Protein AF-S9PLC2-F1 (afdb_monomer_lite)

Organism: Cystobacter fuscus (strain ATCC 25194 / DSM 2262 / NBRC 100088 / M29) (NCBI:txid1242864)

pLDDT: mean 86.99, std 10.14, range [46.25, 97.75]

Sequence (123 aa):
MPQTERLQASLPTITMRELTRLSEELGVDKSAVVQEALSLFAKAASEAKKGARLAFLPPTPQGTVREFSTPLLTHMEQAAHLDPTEIVLPDGDFDKVAARIEAPAAPTPALRALARKRRRSQP

Secondary structure (DSSP, 8-state):
------------HHHHHHHHHHHHHHTS-HHHHHHHHHHHHHHHHHHHTTT--EEEPPSSTTSPPEEE--HHHHHHHHHHHS-TT-----HHHHHHHHHHHHSPPPPPHHHHHHHHHHHTT--

Foldseek 3Di:
DPDDDDDDDDDDPVVVVVLVVVCVVVVHDSVVVVVVVVVVVVVLLVVLLQLDWDWDDDPDPPDDIHTDDDPNSVVNNVVSVPDPPDDDDDPVVVVVVVVCVVPPDDDDPVNVVVVVVVVVPDD

InterPro domains:
  IPR013321 Arc-type ribbon-helix-helix [G3DSA:1.10.1220.10] (5-45)

Radius of gyration: 26.93 Å; chains: 1; bounding box: 63×43×66 Å

Structure (mmCIF, N/CA/C/O backbone):
data_AF-S9PLC2-F1
#
_entry.id   AF-S9PLC2-F1
#
loop_
_atom_site.group_PDB
_atom_site.id
_atom_site.type_symbol
_atom_site.label_atom_id
_atom_site.label_alt_id
_atom_site.label_comp_id
_atom_site.label_asym_id
_atom_site.label_entity_id
_atom_site.label_seq_id
_atom_site.pdbx_PDB_ins_code
_atom_site.Cartn_x
_atom_site.Cartn_y
_atom_site.Cartn_z
_atom_site.occupancy
_atom_site.B_iso_or_equiv
_atom_site.auth_seq_id
_atom_site.auth_comp_id
_atom_site.auth_asym_id
_atom_site.auth_atom_id
_atom_site.pdbx_PDB_model_num
ATOM 1 N N . MET A 1 1 ? 19.109 13.450 18.422 1.00 46.25 1 MET A N 1
ATOM 2 C CA . MET A 1 1 ? 17.683 13.727 18.691 1.00 46.25 1 MET A CA 1
ATOM 3 C C . MET A 1 1 ? 16.895 13.202 17.508 1.00 46.25 1 MET A C 1
ATOM 5 O O . MET A 1 1 ? 17.280 13.560 16.398 1.00 46.25 1 MET A O 1
ATOM 9 N N . PRO A 1 2 ? 15.900 12.315 17.688 1.00 63.00 2 PRO A N 1
ATOM 10 C CA . PRO A 1 2 ? 15.038 11.932 16.576 1.00 63.00 2 PRO A CA 1
ATOM 11 C C . PRO A 1 2 ? 14.350 13.196 16.045 1.00 63.00 2 PRO A C 1
ATOM 13 O O . PRO A 1 2 ? 13.902 14.032 16.829 1.00 63.00 2 PRO A O 1
ATOM 16 N N . GLN A 1 3 ? 14.357 13.381 14.728 1.00 76.44 3 GLN A N 1
ATOM 17 C CA . GLN A 1 3 ? 13.633 14.476 14.092 1.00 76.44 3 GLN A CA 1
ATOM 18 C C . GLN A 1 3 ? 12.144 14.136 14.163 1.00 76.44 3 GLN A C 1
ATOM 20 O O . GLN A 1 3 ? 11.715 13.130 13.604 1.00 76.44 3 GLN A O 1
ATOM 25 N N . THR A 1 4 ? 11.377 14.930 14.905 1.00 80.56 4 THR A N 1
ATOM 26 C CA . THR A 1 4 ? 9.931 14.738 15.033 1.00 80.56 4 THR A CA 1
ATOM 27 C C . THR A 1 4 ? 9.224 15.681 14.073 1.00 80.56 4 THR A C 1
ATOM 29 O O . THR A 1 4 ? 9.339 16.899 14.204 1.00 80.56 4 THR A O 1
ATOM 32 N N . GLU A 1 5 ? 8.467 15.125 13.133 1.00 85.81 5 GLU A N 1
ATOM 33 C CA . GLU A 1 5 ? 7.585 15.883 12.246 1.00 85.81 5 GLU A CA 1
ATOM 34 C C . GLU A 1 5 ? 6.133 15.773 12.723 1.00 85.81 5 GLU A C 1
ATOM 36 O O . GLU A 1 5 ? 5.713 14.744 13.259 1.00 85.81 5 GLU A O 1
ATOM 41 N N . ARG A 1 6 ? 5.350 16.847 12.560 1.00 85.94 6 ARG A N 1
ATOM 42 C CA . ARG A 1 6 ? 3.940 16.884 12.967 1.00 85.94 6 ARG A CA 1
ATOM 43 C C . ARG A 1 6 ? 3.037 16.775 11.747 1.00 85.94 6 ARG A C 1
ATOM 45 O O . ARG A 1 6 ? 3.062 17.643 10.881 1.00 85.94 6 ARG A O 1
ATOM 52 N N . LEU A 1 7 ? 2.166 15.771 11.748 1.00 85.81 7 LEU A N 1
ATOM 53 C CA . LEU A 1 7 ? 1.092 15.635 10.771 1.00 85.81 7 LEU A CA 1
ATOM 54 C C . LEU A 1 7 ? -0.192 16.293 11.301 1.00 85.81 7 LEU A C 1
ATOM 56 O O . LEU A 1 7 ? -0.645 15.986 12.404 1.00 85.81 7 LEU A O 1
ATOM 60 N N . GLN A 1 8 ? -0.789 17.193 10.518 1.00 88.88 8 GLN A N 1
ATOM 61 C CA . GLN A 1 8 ? -2.119 17.754 10.771 1.00 88.88 8 GLN A CA 1
ATOM 62 C C . GLN A 1 8 ? -2.979 17.557 9.525 1.00 88.88 8 GLN A C 1
ATOM 64 O O . GLN A 1 8 ? -2.636 18.044 8.452 1.00 88.88 8 GLN A O 1
ATOM 69 N N . ALA A 1 9 ? -4.094 16.845 9.670 1.00 87.81 9 ALA A N 1
ATOM 70 C CA . ALA A 1 9 ? -5.007 16.552 8.574 1.00 87.81 9 ALA A CA 1
ATOM 71 C C . ALA A 1 9 ? -6.450 16.848 8.988 1.00 87.81 9 ALA A C 1
ATOM 73 O O . ALA A 1 9 ? -6.841 16.610 10.132 1.00 87.81 9 ALA A O 1
ATOM 74 N N . SER A 1 10 ? -7.240 17.351 8.040 1.00 91.38 10 SER A N 1
ATOM 75 C CA . SER A 1 10 ? -8.692 17.455 8.189 1.00 91.38 10 SER A CA 1
ATOM 76 C C . SER A 1 10 ? -9.329 16.201 7.609 1.00 91.38 10 SER A C 1
ATOM 78 O O . SER A 1 10 ? -9.089 15.870 6.449 1.00 91.38 10 SER A O 1
ATOM 80 N N . LEU A 1 11 ? -10.120 15.497 8.416 1.00 90.50 11 LEU A N 1
ATOM 81 C CA . LEU A 1 11 ? -10.787 14.261 8.014 1.00 90.50 11 LEU A CA 1
ATOM 82 C C . LEU A 1 11 ? -12.290 14.501 7.823 1.00 90.50 11 LEU A C 1
ATOM 84 O O . LEU A 1 11 ? -12.889 15.243 8.609 1.00 90.50 11 LEU A O 1
ATOM 88 N N . PRO A 1 12 ? -12.929 13.847 6.837 1.00 95.56 12 PRO A N 1
ATOM 89 C CA . PRO A 1 12 ? -14.382 13.804 6.752 1.00 95.56 12 PRO A CA 1
ATOM 90 C C . PRO A 1 12 ? -14.998 13.258 8.044 1.00 95.56 12 PRO A C 1
ATOM 92 O O . PRO A 1 12 ? -14.437 12.379 8.703 1.00 95.56 12 PRO A O 1
ATOM 95 N N . THR A 1 13 ? -16.197 13.731 8.391 1.00 94.81 13 THR A N 1
ATOM 96 C CA . THR A 1 13 ? -16.880 13.344 9.637 1.00 94.81 13 THR A CA 1
ATOM 97 C C . THR A 1 13 ? -17.069 11.832 9.765 1.00 94.81 13 THR A C 1
ATOM 99 O O . THR A 1 13 ? -16.964 11.300 10.866 1.00 94.81 13 THR A O 1
ATOM 102 N N . ILE A 1 14 ? -17.322 11.134 8.652 1.00 94.81 14 ILE A N 1
ATOM 103 C CA . ILE A 1 14 ? -17.495 9.673 8.622 1.00 94.81 14 ILE A CA 1
ATOM 104 C C . ILE A 1 14 ? -16.208 8.978 9.086 1.00 94.81 14 ILE A C 1
ATOM 106 O O . ILE A 1 14 ? -16.239 8.213 10.046 1.00 94.81 14 ILE A O 1
ATOM 110 N N . THR A 1 15 ? -15.067 9.338 8.498 1.00 94.31 15 THR A N 1
ATOM 111 C CA . THR A 1 15 ? -13.751 8.794 8.862 1.00 94.31 15 THR A CA 1
ATOM 112 C C . THR A 1 15 ? -13.389 9.102 10.315 1.00 94.31 15 THR A C 1
ATOM 114 O O . THR A 1 15 ? -12.835 8.260 11.016 1.00 94.31 15 THR A O 1
ATOM 117 N N . MET A 1 16 ? -13.745 10.291 10.815 1.00 95.19 16 MET A N 1
ATOM 118 C CA . MET A 1 16 ? -13.496 10.651 12.214 1.00 95.19 16 MET A CA 1
ATOM 119 C C . MET A 1 16 ? -14.317 9.803 13.200 1.00 95.19 16 MET A C 1
ATOM 121 O O . MET A 1 16 ? -13.836 9.479 14.290 1.00 95.19 16 MET A O 1
ATOM 125 N N . ARG A 1 17 ? -15.547 9.417 12.832 1.00 96.06 17 ARG A N 1
ATOM 126 C CA . ARG A 1 17 ? -16.365 8.494 13.637 1.00 96.06 17 ARG A CA 1
ATOM 127 C C . ARG A 1 17 ? -15.753 7.098 13.665 1.00 96.06 17 ARG A C 1
ATOM 129 O O . ARG A 1 17 ? -15.649 6.524 14.743 1.00 96.06 17 ARG A O 1
ATOM 136 N N . GLU A 1 18 ? -15.305 6.588 12.521 1.00 95.44 18 GLU A N 1
ATOM 137 C CA . GLU A 1 18 ? -14.623 5.288 12.436 1.00 95.44 18 GLU A CA 1
ATOM 138 C C . GLU A 1 18 ? -13.341 5.266 13.272 1.00 95.44 18 GLU A C 1
ATOM 140 O O . GLU A 1 18 ? -13.143 4.349 14.064 1.00 95.44 18 GLU A O 1
ATOM 145 N N . LEU A 1 19 ? -12.519 6.316 13.180 1.00 95.75 19 LEU A N 1
ATOM 146 C CA . LEU A 1 19 ? -11.307 6.459 13.988 1.00 95.75 19 LEU A CA 1
ATOM 147 C C . LEU A 1 19 ? -11.614 6.508 15.491 1.00 95.75 19 LEU A C 1
ATOM 149 O O . LEU A 1 19 ? -10.886 5.929 16.293 1.00 95.75 19 LEU A O 1
ATOM 153 N N . THR A 1 20 ? -12.689 7.198 15.880 1.00 96.50 20 THR A N 1
ATOM 154 C CA . THR A 1 20 ? -13.123 7.260 17.284 1.00 96.50 20 THR A CA 1
ATOM 155 C C . THR A 1 20 ? -13.558 5.888 17.780 1.00 96.50 20 THR A C 1
ATOM 157 O O . THR A 1 20 ? -13.098 5.457 18.831 1.00 96.50 20 THR A O 1
ATOM 160 N N . ARG A 1 21 ? -14.350 5.167 16.984 1.00 96.88 21 ARG A N 1
ATOM 161 C CA . ARG A 1 21 ? -14.782 3.808 17.304 1.00 96.88 21 ARG A CA 1
ATOM 162 C C . ARG A 1 21 ? -13.600 2.844 17.445 1.00 96.88 21 ARG A C 1
ATOM 164 O O . ARG A 1 21 ? -13.530 2.120 18.426 1.00 96.88 21 ARG A O 1
ATOM 171 N N . LEU A 1 22 ? -12.654 2.862 16.506 1.00 96.19 22 LEU A N 1
ATOM 172 C CA . LEU A 1 22 ? -11.439 2.036 16.565 1.00 96.19 22 LEU A CA 1
ATOM 173 C C . LEU A 1 22 ? -10.579 2.352 17.794 1.00 96.19 22 LEU A C 1
ATOM 175 O O . LEU A 1 22 ? -10.065 1.446 18.439 1.00 96.19 22 LEU A O 1
ATOM 179 N N . SER A 1 23 ? -10.438 3.636 18.126 1.00 97.31 23 SER A N 1
ATOM 180 C CA . SER A 1 23 ? -9.736 4.092 19.330 1.00 97.31 23 SER A CA 1
ATOM 181 C C . SER A 1 23 ? -10.387 3.537 20.604 1.00 97.31 23 SER A C 1
ATOM 183 O O . SER A 1 23 ? -9.678 3.049 21.481 1.00 97.31 23 SER A O 1
ATOM 185 N N . GLU A 1 24 ? -11.720 3.539 20.681 1.00 97.75 24 GLU A N 1
ATOM 186 C CA . GLU A 1 24 ? -12.474 2.965 21.803 1.00 97.75 24 GLU A CA 1
ATOM 187 C C . GLU A 1 24 ? -12.359 1.434 21.867 1.00 97.75 24 GLU A C 1
ATOM 189 O O . GLU A 1 24 ? -12.086 0.894 22.936 1.00 97.75 24 GLU A O 1
ATOM 194 N N . GLU A 1 25 ? -12.510 0.734 20.736 1.00 97.00 25 GLU A N 1
ATOM 195 C CA . GLU A 1 25 ? -12.414 -0.734 20.656 1.00 97.00 25 GLU A CA 1
ATOM 196 C C . GLU A 1 25 ? -11.019 -1.253 21.047 1.00 97.00 25 GLU A C 1
ATOM 198 O O . GLU A 1 25 ? -10.903 -2.299 21.685 1.00 97.00 25 GLU A O 1
ATOM 203 N N . LEU A 1 26 ? -9.962 -0.520 20.687 1.00 95.12 26 LEU A N 1
ATOM 204 C CA . LEU A 1 26 ? -8.573 -0.890 20.974 1.00 95.12 26 LEU A CA 1
ATOM 205 C C . LEU A 1 26 ? -8.051 -0.323 22.304 1.00 95.12 26 LEU A C 1
ATOM 207 O O . LEU A 1 26 ? -6.974 -0.716 22.748 1.00 95.12 26 LEU A O 1
ATOM 211 N N . GLY A 1 27 ? -8.781 0.601 22.939 1.00 96.50 27 GLY A N 1
ATOM 212 C CA . GLY A 1 27 ? -8.372 1.245 24.191 1.00 96.50 27 GLY A CA 1
ATOM 213 C C . GLY A 1 27 ? -7.133 2.142 24.069 1.00 96.50 27 GLY A C 1
ATOM 214 O O . GLY A 1 27 ? -6.432 2.356 25.058 1.00 96.50 27 GLY A O 1
ATOM 215 N N . VAL A 1 28 ? -6.843 2.656 22.872 1.00 96.56 28 VAL A N 1
ATOM 216 C CA . VAL A 1 28 ? -5.677 3.513 22.587 1.00 96.56 28 VAL A CA 1
ATOM 217 C C . VAL A 1 28 ? -6.118 4.863 22.040 1.00 96.56 28 VAL A C 1
ATOM 219 O O . VAL A 1 28 ? -7.235 5.009 21.549 1.00 96.56 28 VAL A O 1
ATOM 222 N N . ASP A 1 29 ? -5.254 5.875 22.098 1.00 96.19 29 ASP A N 1
ATOM 223 C CA . ASP A 1 29 ? -5.584 7.186 21.545 1.00 96.19 29 ASP A CA 1
ATOM 224 C C . ASP A 1 29 ? -5.618 7.185 20.003 1.00 96.19 29 ASP A C 1
ATOM 226 O O . ASP A 1 29 ? -5.002 6.360 19.328 1.00 96.19 29 ASP A O 1
ATOM 230 N N . LYS A 1 30 ? -6.333 8.155 19.422 1.00 94.31 30 LYS A N 1
ATOM 231 C CA . LYS A 1 30 ? -6.498 8.279 17.964 1.00 94.31 30 LYS A CA 1
ATOM 232 C C . LYS A 1 30 ? -5.167 8.425 17.217 1.00 94.31 30 LYS A C 1
ATOM 234 O O . LYS A 1 30 ? -5.069 7.972 16.081 1.00 94.31 30 LYS A O 1
ATOM 239 N N . SER A 1 31 ? -4.158 9.058 17.820 1.00 93.25 31 SER A N 1
ATOM 240 C CA . SER A 1 31 ? -2.842 9.230 17.192 1.00 93.25 31 SER A CA 1
ATOM 241 C C . SER A 1 31 ? -2.110 7.897 17.113 1.00 93.25 31 SER A C 1
ATOM 243 O O . SER A 1 31 ? -1.536 7.601 16.070 1.00 93.25 31 SER A O 1
ATOM 245 N N . ALA A 1 32 ? -2.186 7.075 18.164 1.00 94.31 32 ALA A N 1
ATOM 246 C CA . ALA A 1 32 ? -1.653 5.716 18.156 1.00 94.31 32 ALA A CA 1
ATOM 247 C C . ALA A 1 32 ? -2.315 4.858 17.066 1.00 94.31 32 ALA A C 1
ATOM 249 O O . ALA A 1 32 ? -1.614 4.206 16.295 1.00 94.31 32 ALA A O 1
ATOM 250 N N . VAL A 1 33 ? -3.647 4.934 16.916 1.00 95.38 33 VAL A N 1
ATOM 251 C CA . VAL A 1 33 ? -4.359 4.244 15.819 1.00 95.38 33 VAL A CA 1
ATOM 252 C C . VAL A 1 33 ? -3.841 4.693 14.450 1.00 95.38 33 VAL A C 1
ATOM 254 O O . VAL A 1 33 ? -3.583 3.862 13.583 1.00 95.38 33 VAL A O 1
ATOM 257 N N . VAL A 1 34 ? -3.661 6.002 14.242 1.00 94.56 34 VAL A N 1
ATOM 258 C CA . VAL A 1 34 ? -3.153 6.544 12.969 1.00 94.56 34 VAL A CA 1
ATOM 259 C C . VAL A 1 34 ? -1.706 6.113 12.709 1.00 94.56 34 VAL A C 1
ATOM 261 O O . VAL A 1 34 ? -1.374 5.761 11.578 1.00 94.56 34 VAL A O 1
ATOM 264 N N . GLN A 1 35 ? -0.847 6.113 13.730 1.00 93.06 35 GLN A N 1
ATOM 265 C CA . GLN A 1 35 ? 0.541 5.654 13.615 1.00 93.06 35 GLN A CA 1
ATOM 266 C C . GLN A 1 35 ? 0.621 4.166 13.260 1.00 93.06 35 GLN A C 1
ATOM 268 O O . GLN A 1 35 ? 1.402 3.785 12.384 1.00 93.06 35 GLN A O 1
ATOM 273 N N . GLU A 1 36 ? -0.214 3.336 13.884 1.00 95.25 36 GLU A N 1
ATOM 274 C CA . GLU A 1 36 ? -0.284 1.907 13.580 1.00 95.25 36 GLU A CA 1
ATOM 275 C C . GLU A 1 36 ? -0.815 1.674 12.162 1.00 95.25 36 GLU A C 1
ATOM 277 O O . GLU A 1 36 ? -0.212 0.936 11.385 1.00 95.25 36 GLU A O 1
ATOM 282 N N . ALA A 1 37 ? -1.880 2.376 11.763 1.00 93.44 37 ALA A N 1
ATOM 283 C CA . ALA A 1 37 ? -2.427 2.292 10.411 1.00 93.44 37 ALA A CA 1
ATOM 284 C C . ALA A 1 37 ? -1.390 2.671 9.339 1.00 93.44 37 ALA A C 1
ATOM 286 O O . ALA A 1 37 ? -1.267 1.981 8.325 1.00 93.44 37 ALA A O 1
ATOM 287 N N . LEU A 1 38 ? -0.606 3.732 9.570 1.00 93.56 38 LEU A N 1
ATOM 288 C CA . LEU A 1 38 ? 0.494 4.124 8.685 1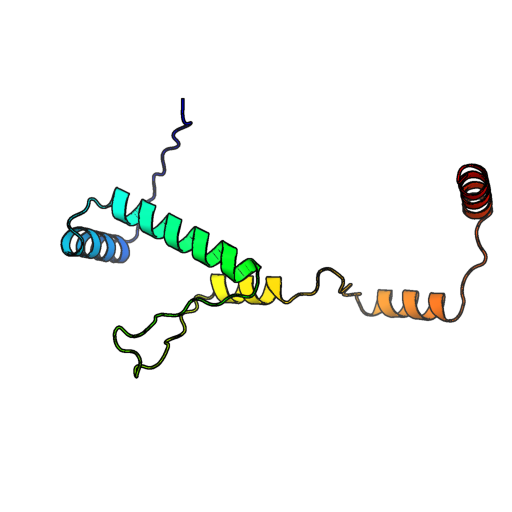.00 93.56 38 LEU A CA 1
ATOM 289 C C . LEU A 1 38 ? 1.591 3.057 8.629 1.00 93.56 38 LEU A C 1
ATOM 291 O O . LEU A 1 38 ? 2.098 2.769 7.546 1.00 93.56 38 LEU A O 1
ATOM 295 N N . SER A 1 39 ? 1.935 2.448 9.764 1.00 94.38 39 SER A N 1
ATOM 296 C CA . SER A 1 39 ? 2.953 1.394 9.841 1.00 94.38 39 SER A CA 1
ATOM 297 C C . SER A 1 39 ? 2.518 0.126 9.100 1.00 94.38 39 SER A C 1
ATOM 299 O O . SER A 1 39 ? 3.275 -0.407 8.282 1.00 94.38 39 SER A O 1
ATOM 301 N N . LEU A 1 40 ? 1.271 -0.310 9.303 1.00 92.62 40 LEU A N 1
ATOM 302 C CA . LEU A 1 40 ? 0.659 -1.429 8.584 1.00 92.62 40 LEU A CA 1
ATOM 303 C C . LEU A 1 40 ? 0.607 -1.163 7.079 1.00 92.62 40 LEU A C 1
ATOM 305 O O . LEU A 1 40 ? 1.003 -2.017 6.282 1.00 92.62 40 LEU A O 1
ATOM 309 N N . PHE A 1 41 ? 0.179 0.037 6.681 1.00 92.50 41 PHE A N 1
ATOM 310 C CA . PHE A 1 41 ? 0.140 0.431 5.278 1.00 92.50 41 PHE A CA 1
ATOM 311 C C . PHE A 1 41 ? 1.541 0.466 4.653 1.00 92.50 41 PHE A C 1
ATOM 313 O O . PHE A 1 41 ? 1.743 -0.079 3.569 1.00 92.50 41 PHE A O 1
ATOM 320 N N . ALA A 1 42 ? 2.532 1.038 5.342 1.00 91.62 42 ALA A N 1
ATOM 321 C CA . ALA A 1 42 ? 3.911 1.086 4.864 1.00 91.62 42 ALA A CA 1
ATOM 322 C C . ALA A 1 42 ? 4.498 -0.320 4.671 1.00 91.62 42 ALA A C 1
ATOM 324 O O . ALA A 1 42 ? 5.162 -0.588 3.665 1.00 91.62 42 ALA A O 1
ATOM 325 N N . LYS A 1 43 ? 4.214 -1.245 5.597 1.00 94.44 43 LYS A N 1
ATOM 326 C CA . LYS A 1 43 ? 4.620 -2.646 5.467 1.00 94.44 43 LYS A CA 1
ATOM 327 C C . LYS A 1 43 ? 3.941 -3.315 4.274 1.00 94.44 43 LYS A C 1
ATOM 329 O O . LYS A 1 43 ? 4.636 -3.906 3.451 1.00 94.44 43 LYS A O 1
ATOM 334 N N . ALA A 1 44 ? 2.622 -3.181 4.149 1.00 92.69 44 ALA A N 1
ATOM 335 C CA . ALA A 1 44 ? 1.861 -3.725 3.028 1.00 92.69 44 ALA A CA 1
ATOM 336 C C . ALA A 1 44 ? 2.385 -3.229 1.675 1.00 92.69 44 ALA A C 1
ATOM 338 O O . ALA A 1 44 ? 2.637 -4.021 0.774 1.00 92.69 44 ALA A O 1
ATOM 339 N N . ALA A 1 45 ? 2.616 -1.922 1.559 1.00 90.00 45 ALA A N 1
ATOM 340 C CA . ALA A 1 45 ? 3.151 -1.285 0.365 1.00 90.00 45 ALA A CA 1
ATOM 341 C C . ALA A 1 45 ? 4.557 -1.805 0.007 1.00 90.00 45 ALA A C 1
ATOM 343 O O . ALA A 1 45 ? 4.867 -2.022 -1.163 1.00 90.00 45 ALA A O 1
ATOM 344 N N . SER A 1 46 ? 5.417 -2.031 1.004 1.00 90.00 46 SER A N 1
ATOM 345 C CA . SER A 1 46 ? 6.759 -2.592 0.796 1.00 90.00 46 SER A CA 1
ATOM 346 C C . SER A 1 46 ? 6.724 -4.029 0.268 1.00 90.00 46 SER A C 1
ATOM 348 O O . SER A 1 46 ? 7.525 -4.386 -0.594 1.00 90.00 46 SER A O 1
ATOM 350 N N . GLU A 1 47 ? 5.787 -4.847 0.748 1.00 91.69 47 GLU A N 1
ATOM 351 C CA . GLU A 1 47 ? 5.615 -6.222 0.270 1.00 91.69 47 GLU A CA 1
ATOM 352 C C . GLU A 1 47 ? 4.933 -6.273 -1.107 1.00 91.69 47 GLU A C 1
ATOM 354 O O . GLU A 1 47 ? 5.376 -7.020 -1.977 1.00 91.69 47 GLU A O 1
ATOM 359 N N . ALA A 1 48 ? 3.948 -5.407 -1.370 1.00 89.69 48 ALA A N 1
ATOM 360 C CA . ALA A 1 48 ? 3.307 -5.293 -2.684 1.00 89.69 48 ALA A CA 1
ATOM 361 C C . ALA A 1 48 ? 4.305 -4.938 -3.796 1.00 89.69 48 ALA A C 1
ATOM 363 O O . ALA A 1 48 ? 4.262 -5.518 -4.876 1.00 89.69 48 ALA A O 1
ATOM 364 N N . LYS A 1 49 ? 5.288 -4.070 -3.509 1.00 86.69 49 LYS A N 1
ATOM 365 C CA . LYS A 1 49 ? 6.402 -3.765 -4.433 1.00 86.69 49 LYS A CA 1
ATOM 366 C C . LYS A 1 49 ? 7.281 -4.966 -4.785 1.00 86.69 49 LYS A C 1
ATOM 368 O O . LYS A 1 49 ? 8.080 -4.872 -5.709 1.00 86.69 49 LYS A O 1
ATOM 373 N N . LYS A 1 50 ? 7.186 -6.059 -4.033 1.00 88.25 50 LYS A N 1
ATOM 374 C CA . LYS A 1 50 ? 7.896 -7.317 -4.294 1.00 88.25 50 LYS A CA 1
ATOM 375 C C . LYS A 1 50 ? 6.971 -8.375 -4.906 1.00 88.25 50 LYS A C 1
ATOM 377 O O . LYS A 1 50 ? 7.358 -9.536 -4.977 1.00 88.25 50 LYS A O 1
ATOM 382 N N . GLY A 1 51 ? 5.750 -7.994 -5.293 1.00 87.00 51 GLY A N 1
ATOM 383 C CA . GLY A 1 51 ? 4.731 -8.893 -5.839 1.00 87.00 51 GLY A CA 1
ATOM 384 C C . GLY A 1 51 ? 3.971 -9.708 -4.787 1.00 87.00 51 GLY A C 1
ATOM 385 O O . GLY A 1 51 ? 3.283 -10.661 -5.138 1.00 87.00 51 GLY A O 1
ATOM 386 N N . ALA A 1 52 ? 4.093 -9.388 -3.494 1.00 90.19 52 ALA A N 1
ATOM 387 C CA . ALA A 1 52 ? 3.338 -10.077 -2.449 1.00 90.19 52 ALA A CA 1
ATOM 388 C C . ALA A 1 52 ? 1.948 -9.453 -2.240 1.00 90.19 52 ALA A C 1
ATOM 390 O O . ALA A 1 52 ? 1.745 -8.256 -2.434 1.00 90.19 52 ALA A O 1
ATOM 391 N N . ARG A 1 53 ? 0.994 -10.267 -1.777 1.00 88.75 53 ARG A N 1
ATOM 392 C CA . ARG A 1 53 ? -0.396 -9.861 -1.518 1.00 88.75 53 ARG A CA 1
ATOM 393 C C . ARG A 1 53 ? -0.715 -9.901 -0.030 1.00 88.75 53 ARG A C 1
ATOM 395 O O . ARG A 1 53 ? -0.183 -10.735 0.704 1.00 88.75 53 ARG A O 1
ATOM 402 N N . LEU A 1 54 ? -1.600 -9.012 0.419 1.00 91.50 54 LEU A N 1
ATOM 403 C CA . LEU A 1 54 ? -2.113 -9.057 1.785 1.00 91.50 54 LEU A CA 1
ATOM 404 C C . LEU A 1 54 ? -3.175 -10.147 1.910 1.00 91.50 54 LEU A C 1
ATOM 406 O O . LEU A 1 54 ? -4.090 -10.243 1.094 1.00 91.50 54 LEU A O 1
ATOM 410 N N . ALA A 1 55 ? -3.088 -10.927 2.980 1.00 93.12 55 ALA A N 1
ATOM 411 C CA . ALA A 1 55 ? -4.080 -11.935 3.296 1.00 93.12 55 ALA A CA 1
ATOM 412 C C . ALA A 1 55 ? -4.359 -11.985 4.798 1.00 93.12 55 ALA A C 1
ATOM 414 O O . ALA A 1 55 ? -3.459 -11.851 5.627 1.00 93.12 55 ALA A O 1
ATOM 415 N N . PHE A 1 56 ? -5.620 -12.220 5.142 1.00 92.75 56 PHE A N 1
ATOM 416 C CA . PHE A 1 56 ? -6.059 -12.511 6.494 1.00 92.75 56 PHE A CA 1
ATOM 417 C C . PHE A 1 56 ? -6.129 -14.018 6.684 1.00 92.75 56 PHE A C 1
ATOM 419 O O . PHE A 1 56 ? -6.890 -14.717 6.004 1.00 92.75 56 PHE A O 1
ATOM 426 N N . LEU A 1 57 ? -5.347 -14.503 7.641 1.00 93.44 57 LEU A N 1
ATOM 427 C CA . LEU A 1 57 ? -5.356 -15.900 8.032 1.00 93.44 57 LEU A CA 1
ATOM 428 C C . LEU A 1 57 ? -6.514 -16.161 9.005 1.00 93.44 57 LEU A C 1
ATOM 430 O O . LEU A 1 57 ? -6.794 -15.329 9.874 1.00 93.44 57 LEU A O 1
ATOM 434 N N . PRO A 1 58 ? -7.216 -17.293 8.863 1.00 91.31 58 PRO A N 1
ATOM 435 C CA . PRO A 1 58 ? -8.196 -17.716 9.850 1.00 91.31 58 PRO A CA 1
ATOM 436 C C . PRO A 1 58 ? -7.512 -18.034 11.191 1.00 91.31 58 PRO A C 1
ATOM 438 O O . PRO A 1 58 ? -6.364 -18.480 11.211 1.00 91.31 58 PRO A O 1
ATOM 441 N N . PRO A 1 59 ? -8.220 -17.876 12.320 1.00 88.62 59 PRO A N 1
ATOM 442 C CA . PRO A 1 59 ? -7.699 -18.281 13.625 1.00 88.62 59 PRO A CA 1
ATOM 443 C C . PRO A 1 59 ? -7.563 -19.806 13.750 1.00 88.62 59 PRO A C 1
ATOM 445 O O . PRO A 1 59 ? -6.812 -20.289 14.593 1.00 88.62 59 PRO A O 1
ATOM 448 N N . THR A 1 60 ? -8.285 -20.571 12.923 1.00 89.75 60 THR A N 1
ATOM 449 C CA . THR A 1 60 ? -8.229 -22.033 12.885 1.00 89.75 60 THR A CA 1
ATOM 450 C C . THR A 1 60 ? -7.549 -22.527 11.604 1.00 89.75 60 THR A C 1
ATOM 452 O O . THR A 1 60 ? -7.797 -21.971 10.533 1.00 89.75 60 THR A O 1
ATOM 455 N N . PRO A 1 61 ? -6.747 -23.609 11.661 1.00 79.81 61 PRO A N 1
ATOM 456 C CA . PRO A 1 61 ? -6.014 -24.117 10.498 1.00 79.81 61 PRO A CA 1
ATOM 457 C C . PRO A 1 61 ? -6.903 -24.555 9.327 1.00 79.81 61 PRO A C 1
ATOM 459 O O . PRO A 1 61 ? -6.430 -24.615 8.198 1.00 79.81 61 PRO A O 1
ATOM 462 N N . GLN A 1 62 ? -8.177 -24.880 9.582 1.00 82.31 62 GLN A N 1
ATOM 463 C CA . GLN A 1 62 ? -9.125 -25.289 8.540 1.00 82.31 62 GLN A CA 1
ATOM 464 C C . GLN A 1 62 ? -9.859 -24.120 7.863 1.00 82.31 62 GLN A C 1
ATOM 466 O O . GLN A 1 62 ? -10.684 -24.354 6.982 1.00 82.31 62 GLN A O 1
ATOM 471 N N . GLY A 1 63 ? -9.637 -22.873 8.284 1.00 81.50 63 GLY A N 1
ATOM 472 C CA . GLY A 1 63 ? -10.325 -21.740 7.674 1.00 81.50 63 GLY A CA 1
ATOM 473 C C . GLY A 1 63 ? -9.768 -21.371 6.295 1.00 81.50 63 GLY A C 1
ATOM 474 O O . GLY A 1 63 ? -8.649 -21.719 5.920 1.00 81.50 63 GLY A O 1
ATOM 475 N N . THR A 1 64 ? -10.542 -20.606 5.534 1.00 87.50 64 THR A N 1
ATOM 476 C CA . THR A 1 64 ? -10.107 -20.081 4.237 1.00 87.50 64 THR A CA 1
ATOM 477 C C . THR A 1 64 ? -9.256 -18.829 4.416 1.00 87.50 64 THR A C 1
ATOM 479 O O . THR A 1 64 ? -9.663 -17.895 5.115 1.00 87.50 64 THR A O 1
ATOM 482 N N . VAL A 1 65 ? -8.109 -18.779 3.738 1.00 92.69 65 VAL A N 1
ATOM 483 C CA . VAL A 1 65 ? -7.307 -17.556 3.607 1.00 92.69 65 VAL A CA 1
ATOM 484 C C . VAL A 1 65 ? -8.110 -16.525 2.816 1.00 92.69 65 VAL A C 1
ATOM 486 O O . VAL A 1 65 ? -8.636 -16.835 1.748 1.00 92.69 65 VAL A O 1
ATOM 489 N N . ARG A 1 66 ? -8.233 -15.306 3.348 1.00 90.88 66 ARG A N 1
ATOM 490 C CA . ARG A 1 66 ? -8.969 -14.215 2.695 1.00 90.88 66 ARG A CA 1
ATOM 491 C C . ARG A 1 66 ? -7.988 -13.179 2.182 1.00 90.88 66 ARG A C 1
ATOM 493 O O . ARG A 1 66 ? -7.328 -12.526 2.983 1.00 90.88 66 ARG A O 1
ATOM 500 N N . GLU A 1 67 ? -7.897 -13.030 0.870 1.00 90.62 67 GLU A N 1
ATOM 501 C CA . GLU A 1 67 ? -7.074 -11.992 0.253 1.00 90.62 67 GLU A CA 1
ATOM 502 C C . GLU A 1 67 ? -7.698 -10.608 0.477 1.00 90.62 67 GLU A C 1
ATOM 504 O O . GLU A 1 67 ? -8.921 -10.446 0.437 1.00 90.62 67 GLU A O 1
ATOM 509 N N . PHE A 1 68 ? -6.855 -9.611 0.728 1.00 90.25 68 PHE A N 1
ATOM 510 C CA . PHE A 1 68 ? -7.256 -8.219 0.840 1.00 90.25 68 PHE A CA 1
ATOM 511 C C . PHE A 1 68 ? -6.466 -7.385 -0.152 1.00 90.25 68 PHE A C 1
ATOM 513 O O . PHE A 1 68 ? -5.238 -7.378 -0.127 1.00 90.25 68 PHE A O 1
ATOM 520 N N . SER A 1 69 ? -7.173 -6.640 -0.993 1.00 85.25 69 SER A N 1
ATOM 521 C CA . SER A 1 69 ? -6.536 -5.724 -1.923 1.00 85.25 69 SER A CA 1
ATOM 522 C C . SER A 1 69 ? -7.261 -4.388 -1.967 1.00 85.25 69 SER A C 1
ATOM 524 O O . SER A 1 69 ? -8.489 -4.314 -1.909 1.00 85.25 69 SER A O 1
ATOM 526 N N . THR A 1 70 ? -6.473 -3.321 -2.060 1.00 90.06 70 THR A N 1
ATOM 527 C CA . THR A 1 70 ? -6.949 -1.959 -2.312 1.00 90.06 70 THR A CA 1
ATOM 528 C C . THR A 1 70 ? -6.451 -1.521 -3.688 1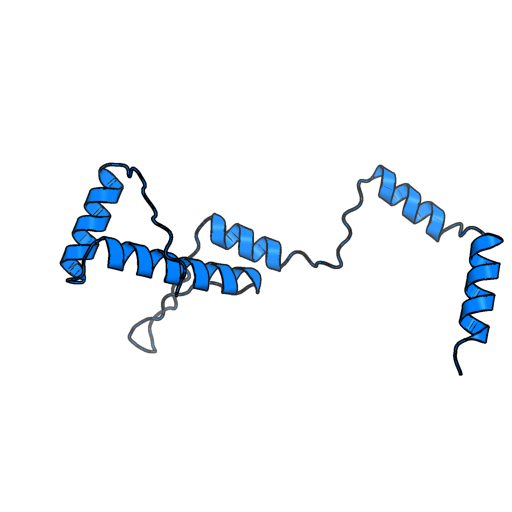.00 90.06 70 THR A C 1
ATOM 530 O O . THR A 1 70 ? -5.410 -2.014 -4.124 1.00 90.06 70 THR A O 1
ATOM 533 N N . PRO A 1 71 ? -7.111 -0.564 -4.368 1.00 91.31 71 PRO A N 1
ATOM 534 C CA . PRO A 1 71 ? -6.673 -0.110 -5.692 1.00 91.31 71 PRO A CA 1
ATOM 535 C C . PRO A 1 71 ? -5.193 0.294 -5.748 1.00 91.31 71 PRO A C 1
ATOM 537 O O . PRO A 1 71 ? -4.500 -0.007 -6.717 1.00 91.31 71 PRO A O 1
ATOM 540 N N . LEU A 1 72 ? -4.691 0.929 -4.683 1.00 88.69 72 LEU A N 1
ATOM 541 C CA . LEU A 1 72 ? -3.292 1.330 -4.584 1.00 88.69 72 LEU A CA 1
ATOM 542 C C . LEU A 1 72 ? -2.352 0.122 -4.456 1.00 88.69 72 LEU A C 1
ATOM 544 O O . LEU A 1 72 ? -1.329 0.084 -5.130 1.00 88.69 72 LEU A O 1
ATOM 548 N N . LEU A 1 73 ? -2.701 -0.876 -3.637 1.00 87.12 73 LEU A N 1
ATOM 549 C CA . LEU A 1 73 ? -1.895 -2.093 -3.497 1.00 87.12 73 LEU A CA 1
ATOM 550 C C . LEU A 1 73 ? -1.895 -2.928 -4.782 1.00 87.12 73 LEU A C 1
ATOM 552 O O . LEU A 1 73 ? -0.828 -3.380 -5.182 1.00 87.12 73 LEU A O 1
ATOM 556 N N . THR A 1 74 ? -3.035 -3.048 -5.473 1.00 87.44 74 THR A N 1
ATOM 557 C CA . THR A 1 74 ? -3.109 -3.709 -6.787 1.00 87.44 74 THR A CA 1
ATOM 558 C C . THR A 1 74 ? -2.193 -3.034 -7.803 1.00 87.44 74 THR A C 1
ATOM 560 O O . THR A 1 74 ? -1.445 -3.707 -8.504 1.00 87.44 74 THR A O 1
ATOM 563 N N . HIS A 1 75 ? -2.212 -1.699 -7.879 1.00 86.75 75 HIS A N 1
ATOM 564 C CA . HIS A 1 75 ? -1.337 -0.969 -8.798 1.00 86.75 75 HIS A CA 1
ATOM 565 C C . HIS A 1 75 ? 0.146 -1.203 -8.471 1.00 86.75 75 HIS A C 1
ATOM 567 O O . HIS A 1 75 ? 0.983 -1.314 -9.362 1.00 86.75 75 HIS A O 1
ATOM 573 N N . MET A 1 76 ? 0.488 -1.286 -7.184 1.00 85.38 76 MET A N 1
ATOM 574 C CA . MET A 1 76 ? 1.857 -1.555 -6.748 1.00 85.38 76 MET A CA 1
ATOM 575 C C . MET A 1 76 ? 2.305 -2.990 -7.045 1.00 85.38 76 MET A C 1
ATOM 577 O O . MET A 1 76 ? 3.446 -3.173 -7.458 1.00 85.38 76 MET A O 1
ATOM 581 N N . GLU A 1 77 ? 1.422 -3.977 -6.884 1.00 84.69 77 GLU A N 1
ATOM 582 C CA . GLU A 1 77 ? 1.656 -5.364 -7.306 1.00 84.69 77 GLU A CA 1
ATOM 583 C C . GLU A 1 77 ? 1.911 -5.434 -8.816 1.00 84.69 77 GLU A C 1
ATOM 585 O O . GLU A 1 77 ? 2.909 -5.995 -9.257 1.00 84.69 77 GLU A O 1
ATOM 590 N N . GLN A 1 78 ? 1.053 -4.801 -9.619 1.00 82.44 78 GLN A N 1
ATOM 591 C CA . GLN A 1 78 ? 1.211 -4.761 -11.074 1.00 82.44 78 GLN A CA 1
ATOM 592 C C . GLN A 1 78 ? 2.537 -4.120 -11.480 1.00 82.44 78 GLN A C 1
ATOM 594 O O . GLN A 1 78 ? 3.257 -4.675 -12.303 1.00 82.44 78 GLN A O 1
ATOM 599 N N . ALA A 1 79 ? 2.896 -2.994 -10.861 1.00 81.88 79 ALA A N 1
ATOM 600 C CA . ALA A 1 79 ? 4.172 -2.336 -11.110 1.00 81.88 79 ALA A CA 1
ATOM 601 C C . ALA A 1 79 ? 5.380 -3.204 -10.722 1.00 81.88 79 ALA A C 1
ATOM 603 O O . ALA A 1 79 ? 6.427 -3.089 -11.347 1.00 81.88 79 ALA A O 1
ATOM 604 N N . ALA A 1 80 ? 5.247 -4.071 -9.714 1.00 78.62 80 ALA A N 1
ATOM 605 C CA . ALA A 1 80 ? 6.287 -5.028 -9.342 1.00 78.62 80 ALA A CA 1
ATOM 606 C C . ALA A 1 80 ? 6.429 -6.181 -10.348 1.00 78.62 80 ALA A C 1
ATOM 608 O O . ALA A 1 80 ? 7.498 -6.782 -10.440 1.00 78.62 80 ALA A O 1
ATOM 609 N N . HIS A 1 81 ? 5.361 -6.494 -11.085 1.00 73.12 81 HIS A N 1
ATOM 610 C CA . HIS A 1 81 ? 5.366 -7.494 -12.152 1.00 73.12 81 HIS A CA 1
ATOM 611 C C . HIS A 1 81 ? 5.784 -6.940 -13.515 1.00 73.12 81 HIS A C 1
ATOM 613 O O . HIS A 1 81 ? 6.072 -7.735 -14.407 1.00 73.12 81 HIS A O 1
ATOM 619 N N . LEU A 1 82 ? 5.841 -5.614 -13.680 1.00 72.19 82 LEU A N 1
ATOM 620 C CA . LEU A 1 82 ? 6.497 -5.008 -14.835 1.00 72.19 82 LEU A CA 1
ATOM 621 C C . LEU A 1 82 ? 7.988 -5.332 -14.742 1.00 72.19 82 LEU A C 1
ATOM 623 O O . LEU A 1 82 ? 8.663 -4.919 -13.796 1.00 72.19 82 LEU A O 1
ATOM 627 N N . ASP A 1 83 ? 8.488 -6.108 -15.699 1.00 62.50 83 ASP A N 1
ATOM 628 C CA . ASP A 1 83 ? 9.893 -6.478 -15.732 1.00 62.50 83 ASP A CA 1
ATOM 629 C C . ASP A 1 83 ? 10.716 -5.198 -15.966 1.00 62.50 83 ASP A C 1
ATOM 631 O O . ASP A 1 83 ? 10.538 -4.532 -16.987 1.00 62.50 83 ASP A O 1
ATOM 635 N N . PRO A 1 84 ? 11.624 -4.803 -15.055 1.00 63.91 84 PRO A N 1
ATOM 636 C CA . PRO A 1 84 ? 12.460 -3.622 -15.259 1.00 63.91 84 PRO A CA 1
ATOM 637 C C . PRO A 1 84 ? 13.408 -3.758 -16.466 1.00 63.91 84 PRO A C 1
ATOM 639 O O . PRO A 1 84 ? 14.065 -2.783 -16.832 1.00 63.91 84 PRO A O 1
ATOM 642 N N . THR A 1 85 ? 13.507 -4.945 -17.074 1.00 66.00 85 THR A N 1
ATOM 643 C CA . THR A 1 85 ? 14.211 -5.184 -18.340 1.00 66.00 85 THR A CA 1
ATOM 644 C C . THR A 1 85 ? 13.322 -5.042 -19.578 1.00 66.00 85 THR A C 1
ATOM 646 O O . THR A 1 85 ? 13.841 -5.008 -20.696 1.00 66.00 85 THR A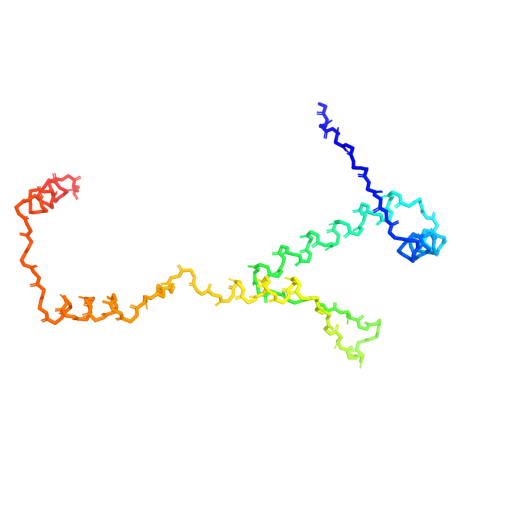 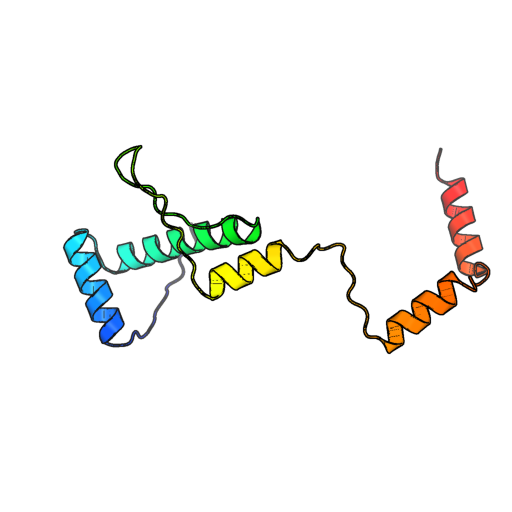O 1
ATOM 649 N N . GLU A 1 86 ? 12.007 -4.908 -19.406 1.00 74.06 86 GLU A N 1
ATOM 650 C CA . GLU A 1 86 ? 11.070 -4.723 -20.506 1.00 74.06 86 GLU A CA 1
ATOM 651 C C . GLU A 1 86 ? 11.126 -3.278 -21.015 1.00 74.06 86 GLU A C 1
ATOM 653 O O . GLU A 1 86 ? 10.791 -2.314 -20.324 1.00 74.06 86 GLU A O 1
ATOM 658 N N . ILE A 1 87 ? 11.578 -3.118 -22.259 1.00 77.00 87 ILE A N 1
ATOM 659 C CA . ILE A 1 87 ? 11.593 -1.830 -22.950 1.00 77.00 87 ILE A CA 1
ATOM 660 C C . ILE A 1 87 ? 10.361 -1.777 -23.849 1.00 77.00 87 ILE A C 1
ATOM 662 O O . ILE A 1 87 ? 10.335 -2.397 -24.912 1.00 77.00 87 ILE A O 1
ATOM 666 N N . VAL A 1 88 ? 9.353 -1.006 -23.443 1.00 80.44 88 VAL A N 1
ATOM 667 C CA . VAL A 1 88 ? 8.175 -0.744 -24.278 1.00 80.44 88 VAL A CA 1
ATOM 668 C C . VAL A 1 88 ? 8.522 0.345 -25.294 1.00 80.44 88 VAL A C 1
ATOM 670 O O . VAL A 1 88 ? 8.723 1.506 -24.933 1.00 80.44 88 VAL A O 1
ATOM 673 N N . LEU A 1 89 ? 8.618 -0.035 -26.568 1.00 82.94 89 LEU A N 1
ATOM 674 C CA . LEU A 1 89 ? 8.874 0.881 -27.680 1.00 82.94 89 LEU A CA 1
ATOM 675 C C . LEU A 1 89 ? 7.550 1.278 -28.352 1.00 82.94 89 LEU A C 1
ATOM 677 O O . LEU A 1 89 ? 6.752 0.392 -28.652 1.00 82.94 89 LEU A O 1
ATOM 681 N N . PRO A 1 90 ? 7.315 2.571 -28.640 1.00 86.31 90 PRO A N 1
ATOM 682 C CA . PRO A 1 90 ? 6.251 2.983 -29.554 1.00 86.31 90 PRO A CA 1
ATOM 683 C C . PRO A 1 90 ? 6.446 2.353 -30.940 1.00 86.31 90 PRO A C 1
ATOM 685 O O . PRO A 1 90 ? 7.588 2.204 -31.377 1.00 86.31 90 PRO A O 1
ATOM 688 N N . ASP A 1 91 ? 5.362 2.060 -31.662 1.00 82.50 91 ASP A N 1
ATOM 689 C CA . ASP A 1 91 ? 5.406 1.327 -32.943 1.00 82.50 91 ASP A CA 1
ATOM 690 C C . ASP A 1 91 ? 6.432 1.902 -33.939 1.00 82.50 91 ASP A C 1
ATOM 692 O O . ASP A 1 91 ? 7.273 1.186 -34.479 1.00 82.50 91 ASP A O 1
ATOM 696 N N . GLY A 1 92 ? 6.456 3.229 -34.103 1.00 85.19 92 GLY A N 1
ATOM 697 C CA . GLY A 1 92 ? 7.400 3.891 -35.010 1.00 85.19 92 GLY A CA 1
ATOM 698 C C . GLY A 1 92 ? 8.872 3.819 -34.579 1.00 85.19 92 GLY A C 1
ATOM 699 O O . GLY A 1 92 ? 9.760 4.041 -35.402 1.00 85.19 92 GLY A O 1
ATOM 700 N N . ASP A 1 93 ? 9.158 3.535 -33.308 1.00 89.94 93 ASP A N 1
ATOM 701 C CA . ASP A 1 93 ? 10.514 3.290 -32.807 1.00 89.94 93 ASP A CA 1
ATOM 702 C C . ASP A 1 93 ? 10.874 1.803 -32.846 1.00 89.94 93 ASP A C 1
ATOM 704 O O . ASP A 1 93 ? 12.039 1.470 -33.079 1.00 89.94 93 ASP A O 1
ATOM 708 N N . PHE A 1 94 ? 9.886 0.915 -32.710 1.00 91.62 94 PHE A N 1
ATOM 709 C CA . PHE A 1 94 ? 10.066 -0.519 -32.917 1.00 91.62 94 PHE A CA 1
ATOM 710 C C . PHE A 1 94 ? 10.566 -0.810 -34.336 1.00 91.62 94 PHE A C 1
ATOM 712 O O . PHE A 1 94 ? 11.600 -1.462 -34.497 1.00 91.62 94 PHE A O 1
ATOM 719 N N . ASP A 1 95 ? 9.927 -0.224 -35.354 1.00 90.69 95 ASP A N 1
ATOM 720 C CA . ASP A 1 95 ? 10.330 -0.386 -36.759 1.00 90.69 95 ASP A CA 1
ATOM 721 C C . ASP A 1 95 ? 11.773 0.078 -37.010 1.00 90.69 95 ASP A C 1
ATOM 723 O O . ASP A 1 95 ? 12.526 -0.538 -37.770 1.00 90.69 95 ASP A O 1
ATOM 727 N N . LYS A 1 96 ? 12.213 1.143 -36.326 1.00 90.25 96 LYS A N 1
ATOM 728 C CA . LYS A 1 96 ? 13.599 1.629 -36.420 1.00 90.25 96 LYS A CA 1
ATOM 729 C C . LYS A 1 96 ? 14.584 0.632 -35.824 1.00 90.25 96 LYS A C 1
ATOM 731 O O . LYS A 1 96 ? 15.665 0.451 -36.383 1.00 90.25 96 LYS A O 1
ATOM 736 N N . VAL A 1 97 ? 14.249 0.024 -34.686 1.00 91.69 97 VAL A N 1
ATOM 737 C CA . VAL A 1 97 ? 15.097 -0.989 -34.048 1.00 91.69 97 VAL A CA 1
ATOM 738 C C . VAL A 1 97 ? 15.160 -2.240 -34.919 1.00 91.69 97 VAL A C 1
ATOM 740 O O . VAL A 1 97 ? 16.263 -2.701 -35.209 1.00 91.69 97 VAL A O 1
ATOM 743 N N . ALA A 1 98 ? 14.017 -2.723 -35.411 1.00 91.38 98 ALA A N 1
ATOM 744 C CA . ALA A 1 98 ? 13.938 -3.867 -36.316 1.00 91.38 98 ALA A CA 1
ATOM 745 C C . ALA A 1 98 ? 14.814 -3.659 -37.564 1.00 91.38 98 ALA A C 1
ATOM 747 O O . ALA A 1 98 ? 15.718 -4.455 -37.825 1.00 91.38 98 ALA A O 1
ATOM 748 N N . ALA A 1 99 ? 14.667 -2.518 -38.247 1.00 92.06 99 ALA A N 1
ATOM 749 C CA . ALA A 1 99 ? 15.466 -2.190 -39.428 1.00 92.06 99 ALA A CA 1
ATOM 750 C C . ALA A 1 99 ? 16.982 -2.134 -39.142 1.00 92.06 99 ALA A C 1
ATOM 752 O O . ALA A 1 99 ? 17.800 -2.475 -39.996 1.00 92.06 99 ALA A O 1
ATOM 753 N N . ARG A 1 100 ? 17.391 -1.707 -37.939 1.00 90.94 100 ARG A N 1
ATOM 754 C CA . ARG A 1 100 ? 18.809 -1.636 -37.535 1.00 90.94 100 ARG A CA 1
ATOM 755 C C . ARG A 1 100 ? 19.391 -2.981 -37.105 1.00 90.94 100 ARG A C 1
ATOM 757 O O . ARG A 1 100 ? 20.610 -3.133 -37.168 1.00 90.94 100 ARG A O 1
ATOM 764 N N . ILE A 1 101 ? 18.555 -3.923 -36.676 1.00 92.19 101 ILE A N 1
ATOM 765 C CA . ILE A 1 101 ? 18.955 -5.312 -36.424 1.00 92.19 101 ILE A CA 1
ATOM 766 C C . ILE A 1 101 ? 19.142 -6.045 -37.755 1.00 92.19 101 ILE A C 1
ATOM 768 O O . ILE A 1 101 ? 20.139 -6.743 -37.923 1.00 92.19 101 ILE A O 1
ATOM 772 N N . GLU A 1 102 ? 18.234 -5.841 -38.712 1.00 93.69 102 GLU A N 1
ATOM 773 C CA . GLU A 1 102 ? 18.331 -6.432 -40.052 1.00 93.69 102 GLU A CA 1
ATOM 774 C C . GLU A 1 102 ? 19.513 -5.872 -40.856 1.00 93.69 102 GLU A C 1
ATOM 776 O O . GLU A 1 102 ? 20.226 -6.622 -41.524 1.00 93.69 102 GLU A O 1
ATOM 781 N N . ALA A 1 103 ? 19.762 -4.562 -40.757 1.00 93.25 103 ALA A N 1
ATOM 782 C CA . ALA A 1 103 ? 20.861 -3.879 -41.435 1.00 93.25 103 ALA A CA 1
ATOM 783 C C . ALA A 1 103 ? 21.798 -3.179 -40.428 1.00 93.25 103 ALA A C 1
ATOM 785 O O . ALA A 1 103 ? 21.741 -1.951 -40.256 1.00 93.25 103 ALA A O 1
ATOM 786 N N . PRO A 1 104 ? 22.691 -3.930 -39.754 1.00 87.69 104 PRO A N 1
ATOM 787 C CA . PRO A 1 104 ? 23.575 -3.366 -38.745 1.00 87.69 104 PRO A CA 1
ATOM 788 C C . PRO A 1 104 ? 24.607 -2.426 -39.375 1.00 87.69 104 PRO A C 1
ATOM 790 O O . PRO A 1 104 ? 25.329 -2.768 -40.313 1.00 87.69 104 PRO A O 1
ATOM 793 N N . ALA A 1 105 ? 24.713 -1.218 -38.822 1.00 88.88 105 ALA A N 1
ATOM 794 C CA . ALA A 1 105 ? 25.695 -0.241 -39.275 1.00 88.88 105 ALA A CA 1
ATOM 795 C C . ALA A 1 105 ? 27.119 -0.636 -38.851 1.00 88.88 105 ALA A C 1
ATOM 797 O O . ALA A 1 105 ? 27.350 -1.144 -37.751 1.00 88.88 105 ALA A O 1
ATOM 798 N N . ALA A 1 106 ? 28.100 -0.325 -39.700 1.00 91.00 106 ALA A N 1
ATOM 799 C CA . ALA A 1 106 ? 29.501 -0.535 -39.363 1.00 91.00 106 ALA A CA 1
ATOM 800 C C . ALA A 1 106 ? 29.925 0.324 -38.147 1.00 91.00 106 ALA A C 1
ATOM 802 O O . ALA A 1 106 ? 29.504 1.481 -38.027 1.00 91.00 106 ALA A O 1
ATOM 803 N N . PRO A 1 107 ? 30.810 -0.184 -37.265 1.00 87.94 107 PRO A N 1
ATOM 804 C CA . PRO A 1 107 ? 31.281 0.564 -36.106 1.00 87.94 107 PRO A CA 1
ATOM 805 C C . PRO A 1 107 ? 31.965 1.878 -36.496 1.00 87.94 107 PRO A C 1
ATOM 807 O O . PRO A 1 107 ? 32.928 1.909 -37.275 1.00 87.94 107 PRO A O 1
ATOM 810 N N . THR A 1 108 ? 31.512 2.976 -35.892 1.00 94.12 108 THR A N 1
ATOM 811 C CA . THR A 1 108 ? 32.066 4.306 -36.161 1.00 94.12 108 THR A CA 1
ATOM 812 C C . THR A 1 108 ? 33.550 4.387 -35.767 1.00 94.12 108 THR A C 1
ATOM 814 O O . THR A 1 108 ? 34.012 3.642 -34.893 1.00 94.12 108 THR A O 1
ATOM 817 N N . PRO A 1 109 ? 34.344 5.287 -36.382 1.00 91.44 109 PRO A N 1
ATOM 818 C CA . PRO A 1 109 ? 35.752 5.475 -36.018 1.00 91.44 109 PRO A CA 1
ATOM 819 C C . PRO A 1 109 ? 35.965 5.746 -34.519 1.00 91.44 109 PRO A C 1
ATOM 821 O O . PRO A 1 109 ? 36.894 5.200 -33.926 1.00 91.44 109 PRO A O 1
ATOM 824 N N . ALA A 1 110 ? 35.065 6.513 -33.893 1.00 90.38 110 ALA A N 1
ATOM 825 C CA . ALA A 1 110 ? 35.096 6.804 -32.461 1.00 90.38 110 ALA A CA 1
ATOM 826 C C . ALA A 1 110 ? 34.893 5.542 -31.601 1.00 90.38 110 ALA A C 1
ATOM 828 O O . ALA A 1 110 ? 35.682 5.287 -30.690 1.00 90.38 110 ALA A O 1
ATOM 829 N N . LEU A 1 111 ? 33.902 4.701 -31.932 1.00 88.88 111 LEU A N 1
ATOM 830 C CA . LEU A 1 111 ? 33.680 3.424 -31.241 1.00 88.88 111 LEU A CA 1
ATOM 831 C C . LEU A 1 111 ? 34.865 2.466 -31.421 1.00 88.88 111 LEU A C 1
ATOM 833 O O . LEU A 1 111 ? 35.288 1.823 -30.460 1.00 88.88 111 LEU A O 1
ATOM 837 N N . ARG A 1 112 ? 35.461 2.413 -32.620 1.00 89.25 112 ARG A N 1
ATOM 838 C CA . ARG A 1 112 ? 36.663 1.601 -32.882 1.00 89.25 112 ARG A CA 1
ATOM 839 C C . ARG A 1 112 ? 37.862 2.058 -32.050 1.00 89.25 112 ARG A C 1
ATOM 841 O O . ARG A 1 112 ? 38.578 1.215 -31.510 1.00 89.25 112 ARG A O 1
ATOM 848 N N . ALA A 1 113 ? 38.082 3.366 -31.922 1.00 89.88 113 ALA A N 1
ATOM 849 C CA . ALA A 1 113 ? 39.147 3.917 -31.084 1.00 89.88 113 ALA A CA 1
ATOM 850 C C . ALA A 1 113 ? 38.927 3.599 -29.593 1.00 89.88 113 ALA A C 1
ATOM 852 O O . ALA A 1 113 ? 39.860 3.168 -28.910 1.00 89.88 113 ALA A O 1
ATOM 853 N N . LEU A 1 114 ? 37.687 3.729 -29.106 1.00 88.12 114 LEU A N 1
ATOM 854 C CA . LEU A 1 114 ? 37.318 3.414 -27.723 1.00 88.12 114 LEU A CA 1
ATOM 855 C C . LEU A 1 114 ? 37.508 1.922 -27.399 1.00 88.12 114 LEU A C 1
ATOM 857 O O . LEU A 1 114 ? 38.133 1.582 -26.393 1.00 88.12 114 LEU A O 1
ATOM 861 N N . ALA A 1 115 ? 37.036 1.030 -28.274 1.00 87.56 115 ALA A N 1
ATOM 862 C CA . ALA A 1 115 ? 37.186 -0.415 -28.107 1.00 87.56 115 ALA A CA 1
ATOM 863 C C . ALA A 1 115 ? 38.665 -0.841 -28.075 1.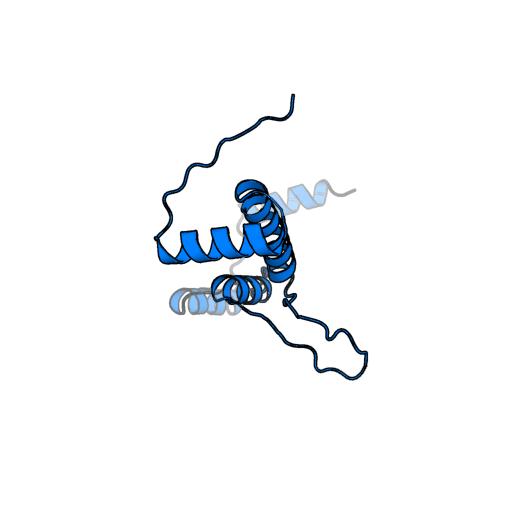00 87.56 115 ALA A C 1
ATOM 865 O O . ALA A 1 115 ? 39.061 -1.651 -27.237 1.00 87.56 115 ALA A O 1
ATOM 866 N N . ARG A 1 116 ? 39.511 -0.244 -28.931 1.00 85.38 116 ARG A N 1
ATOM 867 C CA . ARG A 1 116 ? 40.968 -0.478 -28.928 1.00 85.38 116 ARG A CA 1
ATOM 868 C C . ARG A 1 116 ? 41.627 -0.035 -27.623 1.00 85.38 116 ARG A C 1
ATOM 870 O O . ARG A 1 116 ? 42.512 -0.731 -27.136 1.00 85.38 116 ARG A O 1
ATOM 877 N N . LYS A 1 117 ? 41.194 1.089 -27.043 1.00 79.00 117 LYS A N 1
ATOM 878 C CA . LYS A 1 117 ? 41.713 1.590 -25.761 1.00 79.00 117 LYS A CA 1
ATOM 879 C C . LYS A 1 117 ? 41.352 0.654 -24.602 1.00 79.00 117 LYS A C 1
ATOM 881 O O . LYS A 1 117 ? 42.228 0.327 -23.806 1.00 79.00 117 LYS A O 1
ATOM 886 N N . ARG A 1 118 ? 40.106 0.163 -24.558 1.00 75.31 118 ARG A N 1
ATOM 887 C CA . ARG A 1 118 ? 39.623 -0.796 -23.543 1.00 75.31 118 ARG A CA 1
ATOM 888 C C . ARG A 1 118 ? 40.341 -2.147 -23.617 1.00 75.31 118 ARG A C 1
ATOM 890 O O . ARG A 1 118 ? 40.773 -2.667 -22.599 1.00 75.31 118 ARG A O 1
ATOM 897 N N . ARG A 1 119 ? 40.554 -2.668 -24.829 1.00 69.25 119 ARG A N 1
ATOM 898 C CA . ARG A 1 119 ? 41.253 -3.946 -25.057 1.00 69.25 119 ARG A CA 1
ATOM 899 C C . ARG A 1 119 ? 42.731 -3.917 -24.648 1.00 69.25 119 ARG A C 1
ATOM 901 O O . ARG A 1 119 ? 43.318 -4.959 -24.412 1.00 69.25 119 ARG A O 1
ATOM 908 N N . ARG A 1 120 ? 43.330 -2.725 -24.575 1.00 60.16 120 ARG A N 1
ATOM 909 C CA . ARG A 1 120 ? 44.728 -2.504 -24.171 1.00 60.16 120 ARG A CA 1
ATOM 910 C C . ARG A 1 120 ? 44.899 -2.293 -22.659 1.00 60.16 120 ARG A C 1
ATOM 912 O O . ARG A 1 120 ? 46.026 -2.160 -22.207 1.00 60.16 120 ARG A O 1
ATOM 919 N N . SER A 1 121 ? 43.796 -2.188 -21.913 1.00 55.62 121 SER A N 1
ATOM 920 C CA . SER A 1 121 ? 43.769 -1.888 -20.471 1.00 55.62 121 SER A CA 1
ATOM 921 C C . SER A 1 121 ? 43.1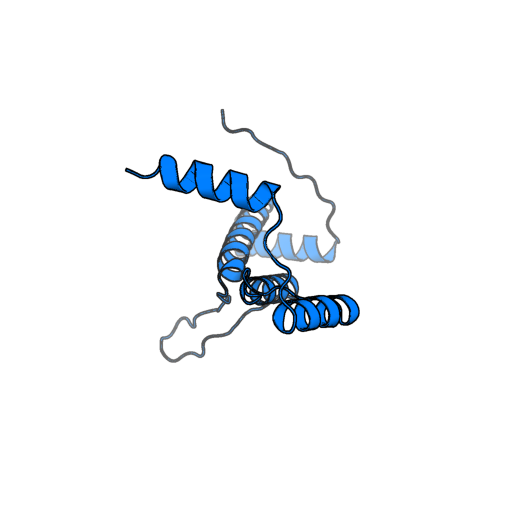21 -2.991 -19.617 1.00 55.62 121 SER A C 1
ATOM 923 O O . SER A 1 121 ? 43.034 -2.837 -18.403 1.00 55.62 121 SER A O 1
ATOM 925 N N . GLN A 1 122 ? 42.713 -4.109 -20.225 1.00 50.75 122 GLN A N 1
ATOM 926 C CA . GLN A 1 122 ? 42.485 -5.374 -19.520 1.00 50.75 122 GLN A CA 1
ATOM 927 C C . GLN A 1 122 ? 43.828 -6.128 -19.428 1.00 50.75 122 GLN A C 1
ATOM 929 O O . GLN A 1 122 ? 44.468 -6.255 -20.475 1.00 50.75 122 GLN A O 1
ATOM 934 N N . PRO A 1 123 ? 44.280 -6.553 -18.230 1.00 51.72 123 PRO A N 1
ATOM 935 C CA . PRO A 1 123 ? 45.455 -7.415 -18.078 1.00 51.72 123 PRO A CA 1
ATOM 936 C C . PRO A 1 123 ? 45.236 -8.802 -18.693 1.00 51.72 123 PRO A C 1
ATOM 938 O O . PRO A 1 123 ? 44.067 -9.254 -18.736 1.00 51.72 123 PRO A O 1
#